Protein AF-A0A7C1ZHQ5-F1 (afdb_monomer)

Sequence (122 aa):
MKARLTKFVKQECANFINLECLGVSVFGKKFREQGTCSILEGKSCLYFKICVLPLVEEKGYGDVIDQYEEIDKDSKSSKLKVRKCECGQDIAKSKQMCEKCRKIRRREAKTLNRDKSLSYSP

Secondary structure (DSSP, 8-state):
--HHHHHHHHHH-TTEETTEE--B-TTS-BSS-SBS-TTTTT---HHIIIIIHHHHHHHT-HHHHHHHHHHHHHTT-----EEE-TTS-EEETT-SS-HHHHHHHHHHHHHHHHHHHHHT--

Foldseek 3Di:
DLVVLVVLCCPQPPQQDPNKGCQAAPVRDRPDHIGDDCVNVLAADPRCVPPVVVVCVVVVVVSSVVSRVVSVVVNDPPPQPWDAAPVRDTDRPPDNHDPVVVVVVVVVVVVVVVVVVVVPDD

Mean predicted aligned error: 13.62 Å

Solvent-accessible surface area (backbone atoms only — not comparable to full-atom values): 7222 Å² total; per-residue (Å²): 130,67,62,65,43,51,51,45,43,65,74,67,32,88,50,41,51,96,94,23,19,54,29,54,39,89,82,73,45,71,78,46,72,67,36,84,42,47,62,81,74,62,32,55,45,73,47,44,63,71,69,39,46,61,54,34,68,78,70,69,43,66,69,37,52,58,55,46,48,59,27,42,58,72,52,57,74,70,65,69,57,61,39,69,22,97,89,65,48,80,33,53,64,92,52,87,61,43,73,67,61,50,54,51,55,55,48,54,52,50,52,52,52,50,54,53,55,61,75,70,59,130

Radius of gyration: 23.1 Å; Cα contacts (8 Å, |Δi|>4): 113; chains: 1; bounding box: 58×30×58 Å

Structure (mmCIF, N/CA/C/O backbone):
data_AF-A0A7C1ZHQ5-F1
#
_entry.id   AF-A0A7C1ZHQ5-F1
#
loop_
_atom_site.group_PDB
_atom_site.id
_atom_site.type_symbol
_atom_site.label_atom_id
_atom_site.label_alt_id
_atom_site.label_comp_id
_atom_site.label_asym_id
_atom_site.label_entity_id
_atom_site.label_seq_id
_atom_site.pdbx_PDB_ins_code
_atom_site.Cartn_x
_atom_site.Cartn_y
_atom_site.Cartn_z
_atom_site.occupancy
_atom_site.B_iso_or_equiv
_atom_site.auth_seq_id
_atom_site.auth_comp_id
_atom_site.auth_asym_id
_atom_site.auth_atom_id
_atom_site.pdbx_PDB_model_num
ATOM 1 N N . MET A 1 1 ? -7.323 7.103 16.531 1.00 58.28 1 MET A N 1
ATOM 2 C CA . MET A 1 1 ? -7.470 5.976 15.577 1.00 58.28 1 MET A CA 1
ATOM 3 C C . MET A 1 1 ? -7.960 6.546 14.244 1.00 58.28 1 MET A C 1
ATOM 5 O O . MET A 1 1 ? -8.863 7.373 14.269 1.00 58.28 1 MET A O 1
ATOM 9 N N . LYS A 1 2 ? -7.355 6.185 13.103 1.00 76.44 2 LYS A N 1
ATOM 10 C CA . LYS A 1 2 ? -7.637 6.772 11.771 1.00 76.44 2 LYS A CA 1
ATOM 11 C C . LYS A 1 2 ? -8.911 6.183 11.159 1.00 76.44 2 LYS A C 1
ATOM 13 O O . LYS A 1 2 ? -8.872 5.261 10.342 1.00 76.44 2 LYS A O 1
ATOM 18 N N . ALA A 1 3 ? -10.055 6.650 11.659 1.00 81.06 3 ALA A N 1
ATOM 19 C CA . ALA A 1 3 ? -11.360 6.040 11.416 1.00 81.06 3 ALA A CA 1
ATOM 20 C C . ALA A 1 3 ? -11.764 6.043 9.931 1.00 81.06 3 ALA A C 1
ATOM 22 O O . ALA A 1 3 ? -12.307 5.048 9.449 1.00 81.06 3 ALA A O 1
ATOM 23 N N . ARG A 1 4 ? -11.459 7.118 9.190 1.00 88.62 4 ARG A N 1
ATOM 24 C CA . ARG A 1 4 ? -11.792 7.216 7.762 1.00 88.62 4 ARG A CA 1
ATOM 25 C C . ARG A 1 4 ? -10.891 6.338 6.896 1.00 88.62 4 ARG A C 1
ATOM 27 O O . ARG A 1 4 ? -11.426 5.586 6.089 1.00 88.62 4 ARG A O 1
ATOM 34 N N . LEU A 1 5 ? -9.579 6.306 7.139 1.00 90.31 5 LEU A N 1
ATOM 35 C CA . LEU A 1 5 ? -8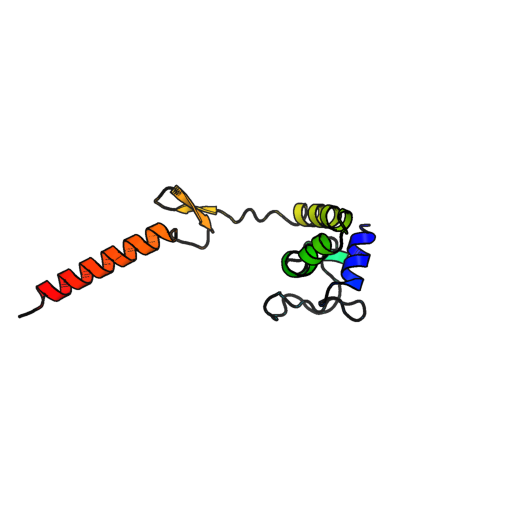.665 5.368 6.473 1.00 90.31 5 LEU A CA 1
ATOM 36 C C . LEU A 1 5 ? -9.077 3.908 6.703 1.00 90.31 5 LEU A C 1
ATOM 38 O O . LEU A 1 5 ? -9.132 3.114 5.768 1.00 90.31 5 LEU A O 1
ATOM 42 N N . THR A 1 6 ? -9.422 3.558 7.943 1.00 90.44 6 THR A N 1
ATOM 43 C CA . THR A 1 6 ? -9.872 2.199 8.276 1.00 90.44 6 THR A CA 1
ATOM 44 C C . THR A 1 6 ? -11.168 1.848 7.549 1.00 90.44 6 THR A C 1
ATOM 46 O O . THR A 1 6 ? -11.296 0.747 7.016 1.00 90.44 6 THR A O 1
ATOM 49 N N . LYS A 1 7 ? -12.129 2.777 7.503 1.00 91.38 7 LYS A N 1
ATOM 50 C CA . LYS A 1 7 ? -13.382 2.596 6.765 1.00 91.38 7 LYS A CA 1
ATOM 51 C C . LYS A 1 7 ? -13.125 2.423 5.267 1.00 91.38 7 LYS A C 1
ATOM 53 O O . LYS A 1 7 ? -13.674 1.498 4.681 1.00 91.38 7 LYS A O 1
ATOM 58 N N . PHE A 1 8 ? -12.249 3.241 4.687 1.00 91.88 8 PHE A N 1
ATOM 59 C CA . PHE A 1 8 ? -11.893 3.166 3.272 1.00 91.88 8 PHE A CA 1
ATOM 60 C C . PHE A 1 8 ? -11.262 1.816 2.918 1.00 91.88 8 PHE A C 1
ATOM 62 O O . PHE A 1 8 ? -11.707 1.153 1.988 1.00 91.88 8 PHE A O 1
ATOM 69 N N . VAL A 1 9 ? -10.298 1.342 3.717 1.00 92.06 9 VAL A N 1
ATOM 70 C CA . VAL A 1 9 ? -9.698 0.009 3.534 1.00 92.06 9 VAL A CA 1
ATOM 71 C C . VAL A 1 9 ? -10.765 -1.084 3.527 1.00 92.06 9 VAL A C 1
ATOM 73 O O . VAL A 1 9 ? -10.721 -1.960 2.673 1.00 92.06 9 VAL A O 1
ATOM 76 N N . LYS A 1 10 ? -11.733 -1.030 4.447 1.00 91.94 10 LYS A N 1
ATOM 77 C CA . LYS A 1 10 ? -12.802 -2.036 4.531 1.00 91.94 10 LYS A CA 1
A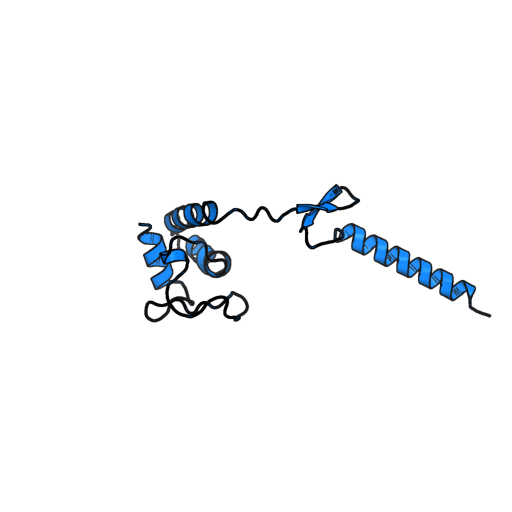TOM 78 C C . LYS A 1 10 ? -13.752 -2.027 3.331 1.00 91.94 10 LYS A C 1
ATOM 80 O O . LYS A 1 10 ? -14.385 -3.043 3.080 1.00 91.94 10 LYS A O 1
ATOM 85 N N . GLN A 1 11 ? -13.894 -0.891 2.654 1.00 90.88 11 GLN A N 1
ATOM 86 C CA . GLN A 1 11 ? -14.843 -0.711 1.554 1.00 90.88 11 GLN A CA 1
ATOM 87 C C . GLN A 1 11 ? -14.205 -0.938 0.180 1.00 90.88 11 GLN A C 1
ATOM 89 O O . GLN A 1 11 ? -14.853 -1.480 -0.706 1.00 90.88 11 GLN A O 1
ATOM 94 N N . GLU A 1 12 ? -12.947 -0.534 0.009 1.00 91.69 12 GLU A N 1
ATOM 95 C CA . GLU A 1 12 ? -12.334 -0.361 -1.315 1.00 91.69 12 GLU A CA 1
ATOM 96 C C . GLU A 1 12 ? -11.100 -1.250 -1.533 1.00 91.69 12 GLU A C 1
ATOM 98 O O . GLU A 1 12 ? -10.639 -1.434 -2.658 1.00 91.69 12 GLU A O 1
ATOM 103 N N . CYS A 1 13 ? -10.524 -1.827 -0.473 1.00 92.50 13 CYS A N 1
ATOM 104 C CA . CYS A 1 13 ? -9.347 -2.676 -0.617 1.00 92.50 13 CYS A CA 1
ATOM 105 C C . CYS A 1 13 ? -9.755 -4.094 -1.031 1.00 92.50 13 CYS A C 1
ATOM 107 O O . CYS A 1 13 ? -10.240 -4.860 -0.207 1.00 92.50 13 CYS A O 1
ATOM 109 N N . ALA A 1 14 ? -9.442 -4.497 -2.264 1.00 91.56 14 ALA A N 1
ATOM 110 C CA . ALA A 1 14 ? -9.702 -5.862 -2.747 1.00 91.56 14 ALA A CA 1
ATOM 111 C C . ALA A 1 14 ? -8.992 -6.968 -1.936 1.00 91.56 14 ALA A C 1
ATOM 113 O O . ALA A 1 14 ? -9.394 -8.126 -1.962 1.00 91.56 14 ALA A O 1
ATOM 114 N N . ASN A 1 15 ? -7.939 -6.613 -1.197 1.00 91.62 15 ASN A N 1
ATOM 115 C CA . ASN A 1 15 ? -7.263 -7.529 -0.284 1.00 91.62 15 ASN A CA 1
ATOM 116 C C . ASN A 1 15 ? -7.964 -7.676 1.066 1.00 91.62 15 ASN A C 1
ATOM 118 O O . ASN A 1 15 ? -7.517 -8.493 1.863 1.00 91.62 15 ASN A O 1
ATOM 122 N N . PHE A 1 16 ? -8.986 -6.874 1.358 1.00 93.06 16 PHE A N 1
ATOM 123 C CA . PHE A 1 16 ? -9.720 -6.917 2.612 1.00 93.06 16 PHE A CA 1
ATOM 124 C C . PHE A 1 16 ? -11.091 -7.564 2.385 1.00 93.06 16 PHE A C 1
ATOM 126 O O . PHE A 1 16 ? -12.007 -6.930 1.869 1.00 93.06 16 PHE A O 1
ATOM 133 N N . ILE A 1 17 ? -11.229 -8.835 2.759 1.00 90.81 17 ILE A N 1
ATOM 134 C CA . ILE A 1 17 ? -12.435 -9.646 2.551 1.00 90.81 17 ILE A CA 1
ATOM 135 C C . ILE A 1 17 ? -12.802 -10.326 3.870 1.00 90.81 17 ILE A C 1
ATOM 137 O O . ILE A 1 17 ? -11.926 -10.790 4.590 1.00 90.81 17 ILE A O 1
ATOM 141 N N . ASN A 1 18 ? -14.097 -10.389 4.198 1.00 89.38 18 ASN A N 1
ATOM 142 C CA . ASN A 1 18 ? -14.602 -11.047 5.413 1.00 89.38 18 ASN A CA 1
ATOM 143 C C . ASN A 1 18 ? -13.901 -10.587 6.704 1.00 89.38 18 ASN A C 1
ATOM 145 O O . ASN A 1 18 ? -13.613 -11.389 7.582 1.00 89.38 18 ASN A O 1
ATOM 149 N N . LEU A 1 19 ? -13.644 -9.278 6.819 1.00 87.88 19 LEU A N 1
ATOM 150 C CA . LEU A 1 19 ? -12.939 -8.649 7.947 1.00 87.88 19 LEU A CA 1
ATOM 151 C C . LEU A 1 19 ? -11.448 -9.008 8.074 1.00 87.88 19 LEU A C 1
ATOM 153 O O . LEU A 1 19 ? -10.809 -8.601 9.045 1.00 87.88 19 LEU A O 1
ATOM 157 N N . GLU A 1 20 ? -10.874 -9.670 7.072 1.00 92.19 20 GLU A N 1
ATOM 158 C CA . GLU A 1 20 ? -9.481 -10.099 7.055 1.00 92.19 20 GLU A CA 1
ATOM 159 C C . GLU A 1 20 ? -8.738 -9.592 5.817 1.00 92.19 20 GLU A C 1
ATOM 161 O O . GLU A 1 20 ? -9.289 -9.399 4.738 1.00 92.19 20 GLU A O 1
ATOM 166 N N . CYS A 1 21 ? -7.438 -9.381 5.974 1.00 93.88 21 CYS A N 1
ATOM 167 C CA . CYS A 1 21 ? -6.514 -9.121 4.889 1.00 93.88 21 CYS A CA 1
ATOM 168 C C . CYS A 1 21 ? -6.015 -10.447 4.314 1.00 93.88 21 CYS A C 1
ATOM 170 O O . CYS A 1 21 ? -5.423 -11.237 5.044 1.00 93.88 21 CYS A O 1
ATOM 172 N N . LEU A 1 22 ? -6.158 -10.652 3.006 1.00 92.75 22 LEU A N 1
ATOM 173 C CA . LEU A 1 22 ? -5.638 -11.822 2.290 1.00 92.75 22 LEU A CA 1
ATOM 174 C C . LEU A 1 22 ? -4.104 -11.865 2.229 1.00 92.75 22 LEU A C 1
ATOM 176 O O . LEU A 1 22 ? -3.520 -12.912 1.956 1.00 92.75 22 LEU A O 1
ATOM 180 N N . GLY A 1 23 ? -3.441 -10.722 2.430 1.00 88.69 23 GLY A N 1
ATOM 181 C CA . GLY A 1 23 ? -1.983 -10.646 2.425 1.00 88.69 23 GLY A CA 1
ATOM 182 C C . GLY A 1 23 ? -1.340 -10.842 1.050 1.00 88.69 23 GLY A C 1
ATOM 183 O O . GLY A 1 23 ? -0.201 -11.302 0.977 1.00 88.69 23 GLY A O 1
ATOM 184 N N . VAL A 1 24 ? -2.039 -10.507 -0.041 1.00 88.94 24 VAL A N 1
ATOM 185 C CA . VAL A 1 24 ? -1.560 -10.706 -1.419 1.00 88.94 24 VAL A CA 1
ATOM 186 C C . VAL A 1 24 ? -0.928 -9.429 -1.983 1.00 88.94 24 VAL A C 1
ATOM 188 O O . VAL A 1 24 ? -1.437 -8.325 -1.834 1.00 88.94 24 VAL A O 1
ATOM 191 N N . SER A 1 25 ? 0.235 -9.547 -2.614 1.00 84.88 25 SER A N 1
ATOM 192 C CA . SER A 1 25 ? 0.956 -8.415 -3.207 1.00 84.88 25 SER A CA 1
ATOM 193 C C . SER A 1 25 ? 0.365 -8.014 -4.558 1.00 84.88 25 SER A C 1
ATOM 195 O O . SER A 1 25 ? -0.425 -8.744 -5.149 1.00 84.88 25 SER A O 1
ATOM 197 N N . VAL A 1 26 ? 0.827 -6.885 -5.103 1.00 79.62 26 VAL A N 1
ATOM 198 C CA . VAL A 1 26 ? 0.434 -6.399 -6.441 1.00 79.62 26 VAL A CA 1
ATOM 199 C C . VAL A 1 26 ? 0.744 -7.391 -7.574 1.00 79.62 26 VAL A C 1
ATOM 201 O O . VAL A 1 26 ? 0.188 -7.281 -8.657 1.00 79.62 26 VAL A O 1
ATOM 204 N N . PHE A 1 27 ? 1.613 -8.377 -7.324 1.00 82.19 27 PHE A N 1
ATOM 205 C CA . PHE A 1 27 ? 1.980 -9.433 -8.274 1.00 82.19 27 PHE A CA 1
ATOM 206 C C . PHE A 1 27 ? 1.286 -10.775 -7.987 1.00 82.19 27 PHE A C 1
ATOM 208 O O . PHE A 1 27 ? 1.748 -11.812 -8.455 1.00 82.19 27 PHE A O 1
ATOM 215 N N . GLY A 1 28 ? 0.250 -10.799 -7.142 1.00 79.06 28 GLY A N 1
ATOM 216 C CA . GLY A 1 28 ? -0.482 -12.024 -6.800 1.00 79.06 28 GLY A CA 1
ATOM 217 C C . GLY A 1 28 ? 0.248 -12.972 -5.837 1.00 79.06 28 GLY A C 1
ATOM 218 O O . GLY A 1 28 ? -0.282 -14.018 -5.480 1.00 79.06 28 GLY A O 1
ATOM 219 N N . LYS A 1 29 ? 1.456 -12.627 -5.372 1.00 84.19 29 LYS A N 1
ATOM 220 C CA . LYS A 1 29 ? 2.195 -13.425 -4.376 1.00 84.19 29 LYS A CA 1
ATOM 221 C C . LYS A 1 29 ? 1.774 -13.058 -2.960 1.00 84.19 29 LYS A C 1
ATOM 223 O O . LYS A 1 29 ? 1.736 -11.865 -2.655 1.00 84.19 29 LYS A O 1
ATOM 228 N N . LYS A 1 30 ? 1.554 -14.043 -2.084 1.00 85.69 30 LYS A N 1
ATOM 229 C CA . LYS A 1 30 ? 1.392 -13.799 -0.642 1.00 85.69 30 LYS A CA 1
ATOM 230 C C . LYS A 1 30 ? 2.652 -13.135 -0.076 1.00 85.69 30 LYS A C 1
ATOM 232 O O . LYS A 1 30 ? 3.759 -13.618 -0.300 1.00 85.69 30 LYS A O 1
ATOM 237 N N . PHE A 1 31 ? 2.484 -12.023 0.632 1.00 82.06 31 PHE A N 1
ATOM 238 C CA . PHE A 1 31 ? 3.549 -11.346 1.383 1.00 82.06 31 PHE A CA 1
ATOM 239 C C . PHE A 1 31 ? 3.370 -11.475 2.901 1.00 82.06 31 PHE A C 1
ATOM 241 O O . PHE A 1 31 ? 4.287 -11.151 3.652 1.00 82.06 31 PHE A O 1
ATOM 248 N N . ARG A 1 32 ? 2.191 -11.921 3.349 1.00 80.94 32 ARG A N 1
ATOM 249 C CA . ARG A 1 32 ? 1.875 -12.281 4.733 1.00 80.94 32 ARG A CA 1
ATOM 250 C C . ARG A 1 32 ? 0.786 -13.350 4.747 1.00 80.94 32 ARG A C 1
ATOM 252 O O . ARG A 1 32 ? 0.094 -13.530 3.745 1.00 80.94 32 ARG A O 1
ATOM 259 N N . GLU A 1 33 ? 0.626 -14.006 5.889 1.00 85.44 33 GLU A N 1
ATOM 260 C CA . GLU A 1 33 ? -0.544 -14.846 6.136 1.00 85.44 33 GLU A CA 1
ATOM 261 C C . GLU A 1 33 ? -1.822 -14.011 6.232 1.00 85.44 33 GLU A C 1
ATOM 263 O O . GLU A 1 33 ? -1.787 -12.816 6.565 1.00 85.44 33 GLU A O 1
ATOM 268 N N . GLN A 1 34 ? -2.941 -14.670 5.928 1.00 88.75 34 GLN A N 1
ATOM 269 C CA . GLN A 1 34 ? -4.268 -14.090 6.062 1.00 88.75 34 GLN A CA 1
ATOM 270 C C . GLN A 1 34 ? -4.535 -13.709 7.524 1.00 88.75 34 GLN A C 1
ATOM 272 O O . GLN A 1 34 ? -4.099 -14.399 8.445 1.00 88.75 34 GLN A O 1
ATOM 277 N N . GLY A 1 35 ? -5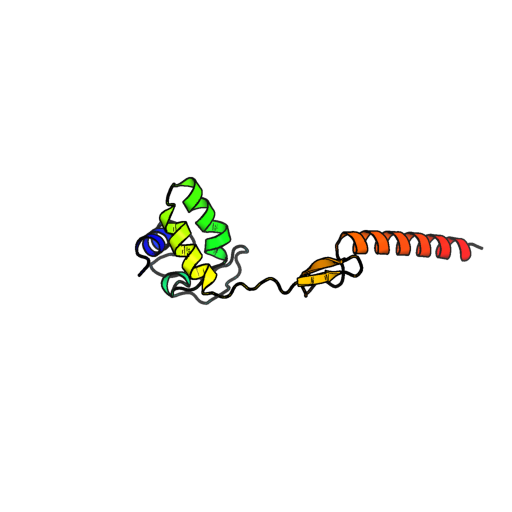.222 -12.589 7.739 1.00 89.94 35 GLY A N 1
ATOM 278 C CA . GLY A 1 35 ? -5.600 -12.134 9.076 1.00 89.94 35 GLY A CA 1
ATOM 279 C C . GLY A 1 35 ? -5.613 -10.617 9.176 1.00 89.94 35 GLY A C 1
ATOM 280 O O . GLY A 1 35 ? -6.213 -9.935 8.352 1.00 89.94 35 GLY A O 1
ATOM 281 N N . THR A 1 36 ? -4.957 -10.049 10.184 1.00 90.06 36 THR A N 1
ATOM 282 C CA . THR A 1 36 ? -5.028 -8.602 10.438 1.00 90.06 36 THR A CA 1
ATOM 283 C C . THR A 1 36 ? -4.464 -7.779 9.268 1.00 90.06 36 THR A C 1
ATOM 285 O O . THR A 1 36 ? -3.523 -8.175 8.593 1.00 90.06 36 THR A O 1
ATOM 288 N N . CYS A 1 37 ? -5.026 -6.609 8.970 1.00 91.00 37 CYS A N 1
ATOM 289 C CA . CYS A 1 37 ? -4.486 -5.733 7.926 1.00 91.00 37 CYS A CA 1
ATOM 290 C C . CYS A 1 37 ? -3.374 -4.837 8.482 1.00 91.00 37 CYS A C 1
ATOM 292 O O . CYS A 1 37 ? -3.552 -4.216 9.527 1.00 91.00 37 CYS A O 1
ATOM 294 N N . SER A 1 38 ? -2.274 -4.674 7.739 1.00 89.75 38 SER A N 1
ATOM 295 C CA . SER A 1 38 ? -1.161 -3.799 8.139 1.00 89.75 38 SER A CA 1
ATOM 296 C C . SER A 1 38 ? -1.613 -2.363 8.426 1.00 89.75 38 SER A C 1
ATOM 298 O O . SER A 1 38 ? -1.149 -1.771 9.391 1.00 89.75 38 SER A O 1
ATOM 300 N N . ILE A 1 39 ? -2.569 -1.827 7.658 1.00 90.31 39 ILE A N 1
ATOM 301 C CA . ILE A 1 39 ? -3.089 -0.469 7.889 1.00 90.31 39 ILE A CA 1
ATOM 302 C C . ILE A 1 39 ? -3.898 -0.383 9.182 1.00 90.31 39 ILE A C 1
ATOM 304 O O . ILE A 1 39 ? -3.788 0.604 9.904 1.00 90.31 39 ILE A O 1
ATOM 308 N N . LEU A 1 40 ? -4.672 -1.424 9.506 1.00 89.88 40 LEU A N 1
ATOM 309 C CA . LEU A 1 40 ? -5.398 -1.487 10.777 1.00 89.88 40 LEU A CA 1
ATOM 310 C C . LEU A 1 40 ? -4.436 -1.602 11.972 1.00 89.88 40 LEU A C 1
ATOM 312 O O . LEU A 1 40 ? -4.745 -1.107 13.049 1.00 89.88 40 LEU A O 1
ATOM 316 N N . GLU A 1 41 ? -3.253 -2.186 11.766 1.00 88.62 41 GLU A N 1
ATOM 317 C CA . GLU A 1 41 ? -2.151 -2.211 12.739 1.00 88.62 41 GLU A CA 1
ATOM 318 C C . GLU A 1 41 ? -1.326 -0.907 12.771 1.00 88.62 41 GLU A C 1
ATOM 320 O O . GLU A 1 41 ? -0.340 -0.832 13.502 1.00 88.62 41 GLU A O 1
ATOM 325 N N . GLY A 1 42 ? -1.671 0.109 11.970 1.00 87.12 42 GLY A N 1
ATOM 326 C CA . GLY A 1 42 ? -0.917 1.364 11.899 1.00 87.12 42 GLY A CA 1
ATOM 327 C C . GLY A 1 42 ? 0.424 1.257 11.164 1.00 87.12 42 GLY A C 1
ATOM 328 O O . GLY A 1 42 ? 1.323 2.054 11.411 1.00 87.12 42 GLY A O 1
ATOM 329 N N . LYS A 1 43 ? 0.581 0.278 10.266 1.00 87.06 43 LYS A N 1
ATOM 330 C CA . LYS A 1 43 ? 1.774 0.066 9.429 1.00 87.06 43 LYS A CA 1
ATOM 331 C C . LYS A 1 43 ? 1.462 0.342 7.958 1.00 87.06 43 LYS A C 1
ATOM 333 O O . LYS A 1 43 ? 0.340 0.109 7.501 1.00 87.06 43 LYS A O 1
ATOM 338 N N . SER A 1 44 ? 2.464 0.775 7.189 1.00 89.12 44 SER A N 1
ATOM 339 C CA . SER A 1 44 ? 2.296 0.936 5.741 1.00 89.12 44 SER A CA 1
ATOM 340 C C . SER A 1 44 ? 2.006 -0.388 5.049 1.00 89.12 44 SER A C 1
ATOM 342 O O . SER A 1 44 ? 2.351 -1.483 5.509 1.00 89.12 44 SER A O 1
ATOM 344 N N . CYS A 1 45 ? 1.346 -0.276 3.902 1.00 88.88 45 CYS A N 1
ATOM 345 C CA . CYS A 1 45 ? 1.008 -1.401 3.056 1.00 88.88 45 CYS A CA 1
ATOM 346 C C . CYS A 1 45 ? 1.305 -1.024 1.608 1.00 88.88 45 CYS A C 1
ATOM 348 O O . CYS A 1 45 ? 0.616 -0.195 1.019 1.00 88.88 45 CYS A O 1
ATOM 350 N N . LEU A 1 46 ? 2.317 -1.665 1.017 1.00 86.69 46 LEU A N 1
ATOM 351 C CA . LEU A 1 46 ? 2.729 -1.377 -0.357 1.00 86.69 46 LEU A CA 1
ATOM 352 C C . LEU A 1 46 ? 1.597 -1.629 -1.365 1.00 86.69 46 LEU A C 1
ATOM 354 O O . LEU A 1 46 ? 1.439 -0.860 -2.306 1.00 86.69 46 LEU A O 1
ATOM 358 N N . TYR A 1 47 ? 0.787 -2.670 -1.141 1.00 90.31 47 TYR A N 1
ATOM 359 C CA . TYR A 1 47 ? -0.394 -2.935 -1.964 1.00 90.31 47 TYR A CA 1
ATOM 3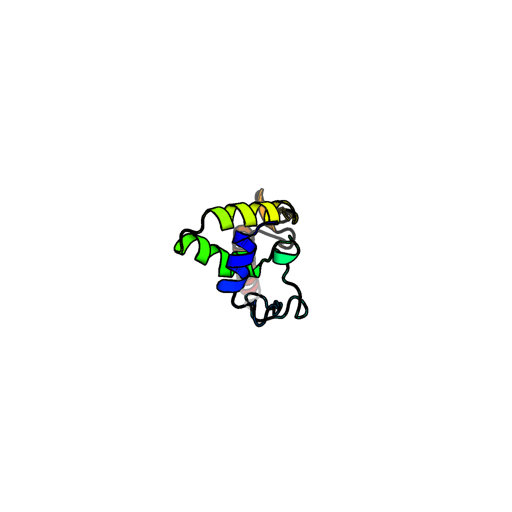60 C C . TYR A 1 47 ? -1.378 -1.766 -1.918 1.00 90.31 47 TYR A C 1
ATOM 362 O O . TYR A 1 47 ? -1.830 -1.303 -2.958 1.00 90.31 47 TYR A O 1
ATOM 370 N N . PHE A 1 48 ? -1.677 -1.257 -0.720 1.00 90.62 48 PHE A N 1
ATOM 371 C CA . PHE A 1 48 ? -2.580 -0.122 -0.575 1.00 90.62 48 PHE A CA 1
ATOM 372 C C . PHE A 1 48 ? -2.022 1.113 -1.282 1.00 90.62 48 PHE A C 1
ATOM 374 O O . PHE A 1 48 ? -2.726 1.718 -2.078 1.00 90.62 48 PHE A O 1
ATOM 381 N N . LYS A 1 49 ? -0.740 1.430 -1.074 1.00 89.12 49 LYS A N 1
ATOM 382 C CA . LYS A 1 49 ? -0.076 2.577 -1.705 1.00 89.12 49 LYS A CA 1
ATOM 383 C C . LYS A 1 49 ? -0.131 2.551 -3.235 1.00 89.12 49 LYS A C 1
ATOM 385 O O . LYS A 1 49 ? -0.289 3.597 -3.845 1.00 89.12 49 LYS A O 1
ATOM 390 N N . ILE A 1 50 ? 0.034 1.378 -3.848 1.00 86.00 50 ILE A N 1
ATOM 391 C CA . ILE A 1 50 ? 0.090 1.247 -5.311 1.00 86.00 50 ILE A CA 1
ATOM 392 C C . ILE A 1 50 ? -1.307 1.098 -5.922 1.00 86.00 50 ILE A C 1
ATOM 394 O O . ILE A 1 50 ? -1.568 1.678 -6.967 1.00 86.00 50 ILE A O 1
ATOM 398 N N . CYS A 1 51 ? -2.186 0.303 -5.309 1.00 87.12 51 CYS A N 1
ATOM 399 C CA . CYS A 1 51 ? -3.440 -0.123 -5.940 1.00 87.12 51 CYS A CA 1
ATOM 400 C C . CYS A 1 51 ? -4.687 0.563 -5.383 1.00 87.12 51 CYS A C 1
ATOM 402 O O . CYS A 1 51 ? -5.691 0.628 -6.078 1.00 87.12 51 CYS A O 1
ATOM 404 N N . VAL A 1 52 ? -4.658 1.016 -4.129 1.00 89.88 52 VAL A N 1
ATOM 405 C CA . VAL A 1 52 ? -5.859 1.496 -3.427 1.00 89.88 52 VAL A CA 1
ATOM 406 C C . VAL A 1 52 ? -5.809 3.004 -3.203 1.00 89.88 52 VAL A C 1
ATOM 408 O O . VAL A 1 52 ? -6.829 3.668 -3.326 1.00 89.88 52 VAL A O 1
ATOM 411 N N . LEU A 1 53 ? -4.628 3.563 -2.933 1.00 89.19 53 LEU A N 1
ATOM 412 C CA . LEU A 1 53 ? -4.427 4.997 -2.745 1.00 89.19 53 LEU A CA 1
ATOM 413 C C . LEU A 1 53 ? -4.786 5.822 -3.998 1.00 89.19 53 LEU A C 1
ATOM 415 O O . LEU A 1 53 ? -5.457 6.830 -3.823 1.00 89.19 53 LEU A O 1
ATOM 419 N N . PRO A 1 54 ? -4.483 5.403 -5.246 1.00 87.94 54 PRO A N 1
ATOM 420 C CA . PRO A 1 54 ? -4.948 6.142 -6.428 1.00 87.94 54 PRO A CA 1
ATOM 421 C C . PRO A 1 54 ? -6.480 6.255 -6.522 1.00 87.94 54 PRO A C 1
ATOM 423 O O . PRO A 1 54 ? -7.005 7.272 -6.960 1.00 87.94 54 PRO A O 1
ATOM 426 N N . LEU A 1 55 ? -7.222 5.256 -6.022 1.00 86.00 55 LEU A N 1
ATOM 427 C CA . LEU A 1 55 ? -8.692 5.298 -5.990 1.00 86.00 55 LEU A CA 1
ATOM 428 C C . LEU A 1 55 ? -9.221 6.374 -5.029 1.00 86.00 55 LEU A C 1
ATOM 430 O O . LEU A 1 55 ? -10.334 6.868 -5.196 1.00 86.00 55 LEU A O 1
ATOM 434 N N . VAL A 1 56 ? -8.441 6.723 -4.002 1.00 84.75 56 VAL A N 1
ATOM 435 C CA . VAL A 1 56 ? -8.759 7.789 -3.040 1.00 84.75 56 VAL A CA 1
ATOM 436 C C . VAL A 1 56 ? -8.748 9.149 -3.739 1.00 84.75 56 VAL A C 1
ATOM 438 O O . VAL A 1 56 ? -9.655 9.954 -3.515 1.00 84.75 56 VAL A O 1
ATOM 441 N N . GLU A 1 57 ? -7.742 9.379 -4.588 1.00 73.38 57 GLU A N 1
ATOM 442 C CA . GLU A 1 57 ? -7.577 10.604 -5.378 1.00 73.38 57 GLU A CA 1
ATOM 443 C C . GLU A 1 57 ? -8.732 10.770 -6.372 1.00 73.38 57 GLU A C 1
ATOM 445 O O . GLU A 1 57 ? -9.324 11.844 -6.452 1.00 73.38 57 GLU A O 1
ATOM 450 N N . GLU A 1 58 ? -9.123 9.687 -7.049 1.00 75.88 58 GLU A N 1
ATOM 451 C CA . GLU A 1 58 ? -10.243 9.688 -7.999 1.00 75.88 58 GLU A CA 1
ATOM 452 C C . GLU A 1 58 ? -11.608 9.912 -7.326 1.00 75.88 58 GLU A C 1
ATOM 454 O O . GLU A 1 58 ? -12.492 10.544 -7.904 1.00 75.88 58 GLU A O 1
ATOM 459 N N . LYS A 1 59 ? -11.795 9.414 -6.095 1.00 77.75 59 LYS A N 1
ATOM 460 C CA . LYS A 1 59 ? -13.074 9.483 -5.362 1.00 77.75 59 LYS A CA 1
ATOM 461 C C . LYS A 1 59 ? -13.205 10.685 -4.412 1.00 77.75 59 LYS A C 1
ATOM 463 O O . LYS A 1 59 ? -14.244 10.833 -3.773 1.00 77.75 59 LYS A O 1
ATOM 468 N N . GLY A 1 60 ? -12.188 11.543 -4.303 1.00 70.44 60 GLY A N 1
ATOM 469 C CA . GLY A 1 60 ? -12.250 12.777 -3.506 1.00 70.44 60 GLY A CA 1
ATOM 470 C C . GLY A 1 60 ? -12.120 12.589 -1.987 1.00 70.44 60 GLY A C 1
ATOM 471 O O . GLY A 1 60 ? -12.609 13.415 -1.217 1.00 70.44 60 GLY A O 1
ATOM 472 N N . TYR A 1 61 ? -11.448 11.530 -1.528 1.00 76.06 61 TYR A N 1
ATOM 473 C CA . TYR A 1 61 ? -11.229 11.244 -0.101 1.00 76.06 61 TYR A CA 1
ATOM 474 C C . TYR A 1 61 ? -9.890 11.814 0.410 1.00 76.06 61 TYR A C 1
ATOM 476 O O . TYR A 1 61 ? -9.060 11.082 0.946 1.00 76.06 61 TYR A O 1
ATOM 484 N N . GLY A 1 62 ? -9.658 13.123 0.254 1.00 74.06 62 GLY A N 1
ATOM 485 C CA . GLY A 1 62 ? -8.363 13.757 0.569 1.00 74.06 62 GLY A CA 1
ATOM 486 C C . GLY A 1 62 ? -7.821 13.459 1.977 1.00 74.06 62 GLY A C 1
ATOM 487 O O . GLY A 1 62 ? -6.638 13.189 2.144 1.00 74.06 62 GLY A O 1
ATOM 488 N N . ASP A 1 63 ? -8.694 13.360 2.982 1.00 84.50 63 ASP A N 1
ATOM 489 C CA . ASP A 1 63 ? -8.295 13.083 4.367 1.00 84.50 63 ASP A CA 1
ATOM 490 C C . ASP A 1 63 ? -7.741 11.660 4.597 1.00 84.50 63 ASP A C 1
ATOM 492 O O . ASP A 1 63 ? -7.039 11.405 5.580 1.00 84.50 63 ASP A O 1
ATOM 496 N N . VAL A 1 64 ? -8.058 10.713 3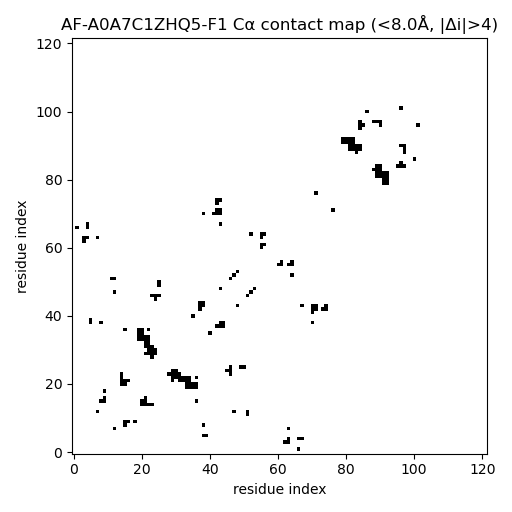.705 1.00 88.12 64 VAL A N 1
ATOM 497 C CA . VAL A 1 64 ? -7.521 9.346 3.745 1.00 88.12 64 VAL A CA 1
ATOM 498 C C . VAL A 1 64 ? -6.058 9.343 3.309 1.00 88.12 64 VAL A C 1
ATOM 500 O O . VAL A 1 64 ? -5.273 8.567 3.859 1.00 88.12 64 VAL A O 1
ATOM 503 N N . ILE A 1 65 ? -5.688 10.221 2.370 1.00 87.38 65 ILE A N 1
ATOM 504 C CA . ILE A 1 65 ? -4.306 10.397 1.914 1.00 87.38 65 ILE A CA 1
ATOM 505 C C . ILE A 1 65 ? -3.459 10.891 3.082 1.00 87.38 65 ILE A C 1
ATOM 507 O O . ILE A 1 65 ? -2.494 10.221 3.445 1.00 87.38 65 ILE A O 1
ATOM 511 N N . ASP A 1 66 ? -3.885 11.965 3.750 1.00 87.94 66 ASP A N 1
ATOM 512 C CA . ASP A 1 66 ? -3.177 12.531 4.906 1.00 87.94 66 ASP A CA 1
ATOM 513 C C . ASP A 1 66 ? -2.997 11.495 6.030 1.00 87.94 66 ASP A C 1
ATOM 515 O O . ASP A 1 66 ? -1.900 11.286 6.559 1.00 87.94 66 ASP A O 1
ATOM 519 N N . GLN A 1 67 ? -4.069 10.759 6.350 1.00 90.06 67 GLN A N 1
ATOM 520 C CA . GLN A 1 67 ? -4.034 9.689 7.350 1.00 90.06 67 GLN A CA 1
ATOM 521 C C . GLN A 1 67 ? -3.071 8.563 6.959 1.00 90.06 67 GLN A C 1
ATOM 523 O O . GLN A 1 67 ? -2.380 8.014 7.827 1.00 90.06 67 GLN A O 1
ATOM 528 N N . TYR A 1 68 ? -3.030 8.192 5.679 1.00 89.38 68 TYR A N 1
ATOM 529 C CA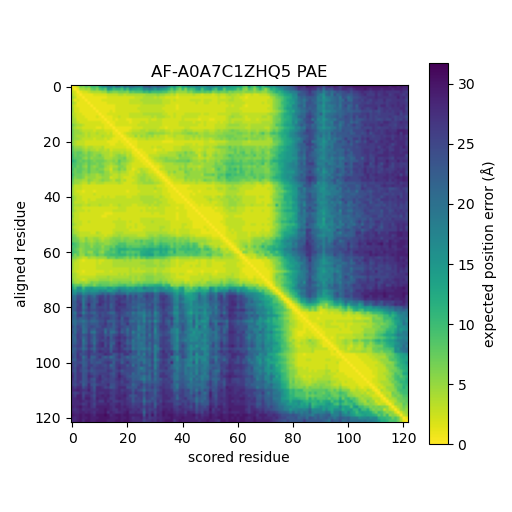 . TYR A 1 68 ? -2.109 7.174 5.189 1.00 89.38 68 TYR A CA 1
ATOM 530 C C . TYR A 1 68 ? -0.661 7.673 5.209 1.00 89.38 68 TYR A C 1
ATOM 532 O O . TYR A 1 68 ? 0.217 6.943 5.667 1.00 89.38 68 TYR A O 1
ATOM 540 N N . GLU A 1 69 ? -0.397 8.909 4.787 1.00 87.81 69 GLU A N 1
ATOM 541 C CA . GLU A 1 69 ? 0.950 9.483 4.760 1.00 87.81 69 GLU A CA 1
ATOM 542 C C . GLU A 1 69 ? 1.616 9.499 6.130 1.00 87.81 69 GLU A C 1
ATOM 544 O O . GLU A 1 69 ? 2.799 9.197 6.246 1.00 87.81 69 GLU A O 1
ATOM 549 N N . GLU A 1 70 ? 0.878 9.840 7.180 1.00 86.38 70 GLU A N 1
ATOM 550 C CA . GLU A 1 70 ? 1.384 9.773 8.550 1.00 86.38 70 GLU A CA 1
ATOM 551 C C . GLU A 1 70 ? 1.817 8.342 8.937 1.00 86.38 70 GLU A C 1
ATOM 553 O O . GLU A 1 70 ? 2.861 8.164 9.556 1.00 86.38 70 GLU A O 1
ATOM 558 N N . ILE A 1 71 ? 1.070 7.306 8.521 1.00 87.50 71 ILE A N 1
ATOM 559 C CA . ILE A 1 71 ? 1.479 5.902 8.730 1.00 87.50 71 ILE A CA 1
ATOM 560 C C . ILE A 1 71 ? 2.709 5.559 7.875 1.00 87.50 71 ILE A C 1
ATOM 562 O O . ILE A 1 71 ? 3.611 4.853 8.332 1.00 87.50 71 ILE A O 1
ATOM 566 N N . ASP A 1 72 ? 2.761 6.031 6.627 1.00 82.69 72 ASP A N 1
ATOM 567 C CA . ASP A 1 72 ? 3.861 5.778 5.683 1.00 82.69 72 ASP A CA 1
ATOM 568 C C . ASP A 1 72 ? 5.170 6.458 6.136 1.00 82.69 72 ASP A C 1
ATOM 570 O O . ASP A 1 72 ? 6.256 5.907 5.956 1.00 82.69 72 ASP A O 1
ATOM 574 N N . LYS A 1 73 ? 5.070 7.622 6.795 1.00 72.06 73 LYS A N 1
ATOM 575 C CA . LYS A 1 73 ? 6.195 8.352 7.405 1.00 72.06 73 LYS A CA 1
ATOM 576 C C . LYS A 1 73 ? 6.797 7.575 8.583 1.00 72.06 73 LYS A C 1
ATOM 578 O O . LYS A 1 73 ? 8.020 7.422 8.639 1.00 72.06 73 LYS A O 1
ATOM 583 N N . ASP A 1 74 ? 5.955 7.025 9.461 1.00 58.97 74 ASP A N 1
ATOM 584 C CA . ASP A 1 74 ? 6.380 6.242 10.634 1.00 58.97 74 ASP A CA 1
ATOM 585 C C . ASP A 1 74 ? 6.972 4.882 10.262 1.00 58.97 74 ASP A C 1
ATOM 587 O O . ASP A 1 74 ? 7.906 4.370 10.889 1.00 58.97 74 ASP A O 1
ATOM 591 N N . SER A 1 75 ? 6.471 4.290 9.184 1.00 56.91 75 SER A N 1
ATOM 592 C CA . SER A 1 75 ? 6.927 3.000 8.684 1.00 56.91 75 SER A CA 1
ATOM 593 C C . SER A 1 75 ? 8.174 3.150 7.824 1.00 56.91 75 SER A C 1
ATOM 595 O O . SER A 1 75 ? 8.203 2.700 6.690 1.00 56.91 75 SER A O 1
ATOM 597 N N . LYS A 1 76 ? 9.216 3.771 8.400 1.00 46.53 76 LYS A N 1
ATOM 598 C CA . LYS A 1 76 ? 10.548 3.996 7.828 1.00 46.53 76 LYS A CA 1
ATOM 599 C C . LYS A 1 76 ? 10.472 4.258 6.331 1.00 46.53 76 LYS A C 1
ATOM 601 O O . LYS A 1 76 ? 10.503 3.325 5.529 1.00 46.53 76 LYS A O 1
ATOM 606 N N . SER A 1 77 ? 10.595 5.533 5.972 1.00 43.75 77 SER A N 1
ATOM 607 C CA . SER A 1 77 ? 11.369 5.937 4.803 1.00 43.75 77 SER A CA 1
ATOM 608 C C . SER A 1 77 ? 12.590 5.017 4.668 1.00 43.75 77 SER A C 1
ATOM 610 O O . SER A 1 77 ? 13.674 5.249 5.208 1.00 43.75 77 SER A O 1
ATOM 612 N N . SER A 1 78 ? 12.424 3.934 3.918 1.00 46.38 78 SER A N 1
ATOM 613 C CA . SER A 1 78 ? 13.503 3.308 3.210 1.00 46.38 78 SER A CA 1
ATOM 614 C C . SER A 1 78 ? 13.781 4.333 2.134 1.00 46.38 78 SER A C 1
ATOM 616 O O . SER A 1 78 ? 13.343 4.198 0.997 1.00 46.38 78 SER A O 1
ATOM 618 N N . LYS A 1 79 ? 14.491 5.413 2.514 1.00 51.16 79 LYS A N 1
ATOM 619 C CA . LYS A 1 79 ? 15.399 6.096 1.605 1.00 51.16 79 LYS A CA 1
ATOM 620 C C . LYS A 1 79 ? 16.065 4.939 0.894 1.00 51.16 79 LYS A C 1
ATOM 622 O O . LYS A 1 79 ? 16.831 4.207 1.532 1.00 51.16 79 LYS A O 1
ATOM 627 N N . LEU A 1 80 ? 15.631 4.666 -0.341 1.00 54.41 80 LEU A N 1
ATOM 628 C CA . LEU A 1 80 ? 16.232 3.660 -1.196 1.00 54.41 80 LEU A CA 1
ATOM 629 C C . LEU A 1 80 ? 17.708 3.934 -1.024 1.00 54.41 80 LEU A C 1
ATOM 631 O O . LEU A 1 80 ? 18.128 5.056 -1.294 1.00 54.41 80 LEU A O 1
ATOM 635 N N . LYS A 1 81 ? 18.444 3.011 -0.392 1.00 55.66 81 LYS A N 1
ATOM 636 C CA . LYS A 1 81 ? 19.851 3.263 -0.094 1.00 55.66 81 LYS A CA 1
ATOM 637 C C . LYS A 1 81 ? 20.462 3.506 -1.466 1.00 55.66 81 LYS A C 1
ATOM 639 O O . LYS A 1 81 ? 20.527 2.580 -2.271 1.00 55.66 81 LYS A O 1
ATOM 644 N N . VAL A 1 82 ? 20.748 4.760 -1.779 1.00 78.25 82 VAL A N 1
ATOM 645 C CA . VAL A 1 82 ? 21.281 5.167 -3.067 1.00 78.25 82 VAL A CA 1
ATOM 646 C C . VAL A 1 82 ? 22.781 5.257 -2.903 1.00 78.25 82 VAL A C 1
ATOM 648 O O . VAL A 1 82 ? 23.292 5.655 -1.856 1.00 78.25 82 VAL A O 1
ATOM 651 N N . ARG A 1 83 ? 23.492 4.816 -3.928 1.00 86.00 83 ARG A N 1
ATOM 652 C CA . ARG A 1 83 ? 24.925 5.040 -4.075 1.00 86.00 83 ARG A CA 1
ATOM 653 C C . ARG A 1 83 ? 25.143 5.789 -5.381 1.00 86.00 83 ARG A C 1
ATOM 655 O O . ARG A 1 83 ? 24.321 5.685 -6.288 1.00 86.00 83 ARG A O 1
ATOM 662 N N . LYS A 1 84 ? 26.259 6.498 -5.499 1.00 90.56 84 LYS A N 1
ATOM 663 C CA . LYS A 1 84 ? 26.646 7.128 -6.762 1.00 90.56 84 LYS A CA 1
ATOM 664 C C . LYS A 1 84 ? 27.224 6.081 -7.715 1.00 90.56 84 LYS A C 1
ATOM 666 O O . LYS A 1 84 ? 28.015 5.225 -7.317 1.00 90.56 84 LYS A O 1
ATOM 671 N N . CYS A 1 85 ? 26.797 6.132 -8.969 1.00 88.81 85 CYS A N 1
ATOM 672 C CA . CYS A 1 85 ? 27.467 5.474 -10.084 1.00 88.81 85 CYS A CA 1
ATOM 673 C C . CYS A 1 85 ? 28.829 6.143 -10.337 1.00 88.81 85 CYS A C 1
ATOM 675 O O . CYS A 1 85 ? 29.034 7.284 -9.933 1.00 88.81 85 CYS A O 1
ATOM 677 N N . GLU A 1 86 ? 29.727 5.482 -11.070 1.00 86.69 86 GLU A N 1
ATOM 678 C CA . GLU A 1 86 ? 31.019 6.057 -11.493 1.00 86.69 86 GLU A CA 1
ATOM 679 C C . GLU A 1 86 ? 30.856 7.406 -12.218 1.00 86.69 86 GLU A C 1
ATOM 681 O O . GLU A 1 86 ? 31.670 8.303 -12.055 1.00 86.69 86 GLU A O 1
ATOM 686 N N . CYS A 1 87 ? 29.759 7.594 -12.959 1.00 88.88 87 CYS A N 1
ATOM 687 C CA . CYS A 1 87 ? 29.439 8.853 -13.637 1.00 88.88 87 CYS A CA 1
ATOM 688 C C . CYS A 1 87 ? 28.734 9.898 -12.747 1.00 88.88 87 CYS A C 1
ATOM 690 O O . CYS A 1 87 ? 28.190 10.866 -13.270 1.00 88.88 87 CYS A O 1
ATOM 692 N N . GLY A 1 88 ? 28.623 9.664 -11.436 1.00 88.06 88 GLY A N 1
ATOM 693 C CA . GLY A 1 88 ? 27.999 10.576 -10.471 1.00 88.06 88 GLY A CA 1
ATOM 694 C C . GLY A 1 88 ? 26.474 10.473 -10.317 1.00 88.06 88 GLY A C 1
ATOM 695 O O . GLY A 1 88 ? 25.930 11.081 -9.397 1.00 88.06 88 GLY A O 1
ATOM 696 N N . GLN A 1 89 ? 25.783 9.690 -11.157 1.00 88.50 89 GLN A N 1
ATOM 697 C CA . GLN A 1 89 ? 24.324 9.509 -11.088 1.00 88.50 89 GLN A CA 1
ATOM 698 C C . GLN A 1 89 ? 23.916 8.625 -9.902 1.00 88.50 89 GLN A C 1
ATOM 700 O O . GLN A 1 89 ? 24.512 7.568 -9.689 1.00 88.50 89 GLN A O 1
ATOM 705 N N . ASP A 1 90 ? 22.858 9.003 -9.185 1.00 87.88 90 ASP A N 1
ATOM 706 C CA . ASP A 1 90 ? 22.328 8.198 -8.084 1.00 87.88 90 ASP A CA 1
ATOM 707 C C . ASP A 1 90 ? 21.655 6.916 -8.600 1.00 87.88 90 ASP A C 1
ATOM 709 O O . ASP A 1 90 ? 20.834 6.927 -9.522 1.00 87.88 90 ASP A O 1
ATOM 713 N N . ILE A 1 91 ? 22.026 5.780 -8.007 1.00 87.25 91 ILE A N 1
ATOM 714 C CA . ILE A 1 91 ? 21.511 4.449 -8.340 1.00 87.25 91 ILE A CA 1
ATOM 715 C C . ILE A 1 91 ? 21.146 3.681 -7.070 1.00 87.25 91 ILE A C 1
ATOM 717 O O . ILE A 1 91 ? 21.738 3.878 -6.010 1.00 87.25 91 ILE A O 1
ATOM 721 N N . ALA A 1 92 ? 20.189 2.757 -7.176 1.00 83.00 92 ALA A N 1
ATOM 722 C CA . ALA A 1 92 ? 19.861 1.847 -6.079 1.00 83.00 92 ALA A CA 1
ATOM 723 C C . ALA A 1 92 ? 21.105 1.052 -5.634 1.00 83.00 92 ALA A C 1
ATOM 725 O O . ALA A 1 92 ? 21.878 0.606 -6.481 1.00 83.00 92 ALA A O 1
ATOM 726 N N . LYS A 1 93 ? 21.280 0.815 -4.326 1.00 81.38 93 LYS A N 1
ATOM 727 C CA . LYS A 1 93 ? 22.441 0.094 -3.760 1.00 81.38 93 LYS A CA 1
ATOM 728 C C . LYS A 1 93 ? 22.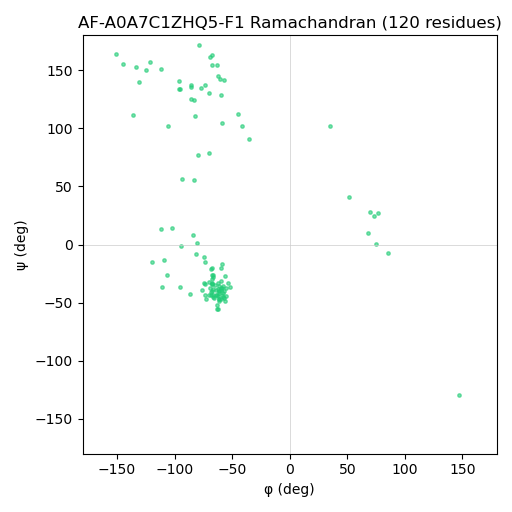645 -1.308 -4.346 1.00 81.38 93 LYS A C 1
ATOM 730 O O . LYS A 1 93 ? 23.775 -1.777 -4.386 1.00 81.38 93 LYS A O 1
ATOM 735 N N . SER A 1 94 ? 21.581 -1.953 -4.825 1.00 79.50 94 SER A N 1
ATOM 736 C CA . SER A 1 94 ? 21.643 -3.251 -5.511 1.00 79.50 94 SER A CA 1
ATOM 737 C C . SER A 1 94 ? 22.200 -3.180 -6.937 1.00 79.50 94 SER A C 1
ATOM 739 O O . SER A 1 94 ? 22.543 -4.210 -7.510 1.00 79.50 94 SER A O 1
ATOM 741 N N . LYS A 1 95 ? 22.289 -1.988 -7.540 1.00 80.25 95 LYS A N 1
ATOM 742 C CA . LYS A 1 95 ? 22.806 -1.798 -8.896 1.00 80.25 95 LYS A CA 1
ATOM 743 C C . LYS A 1 95 ? 24.291 -1.438 -8.859 1.00 80.25 95 LYS A C 1
ATOM 745 O O . LYS A 1 95 ? 24.733 -0.551 -8.127 1.00 80.25 95 LYS A O 1
ATOM 750 N N . GLN A 1 96 ? 25.064 -2.102 -9.716 1.00 84.69 96 GLN A N 1
ATOM 751 C CA . GLN A 1 96 ? 26.485 -1.806 -9.885 1.00 84.69 96 GLN A CA 1
ATOM 752 C C . GLN A 1 96 ? 26.706 -0.525 -10.704 1.00 84.69 96 GLN A C 1
ATOM 754 O O . GLN A 1 96 ? 27.575 0.265 -10.364 1.00 84.69 96 GLN A O 1
ATOM 759 N N . MET A 1 97 ? 25.908 -0.280 -11.744 1.00 90.56 97 MET A N 1
ATOM 760 C CA . MET A 1 97 ? 26.071 0.871 -12.640 1.00 90.56 97 MET A CA 1
ATOM 761 C C . MET A 1 97 ? 24.724 1.414 -13.118 1.00 90.56 97 MET A C 1
ATOM 763 O O . MET A 1 97 ? 23.729 0.682 -13.164 1.00 90.56 97 MET A O 1
ATOM 767 N N . CYS A 1 98 ? 24.692 2.695 -13.490 1.00 90.56 98 CYS A N 1
ATOM 768 C CA . CYS A 1 98 ? 23.517 3.312 -14.091 1.00 90.56 98 CYS A CA 1
ATOM 769 C C . CYS A 1 98 ? 23.274 2.755 -15.498 1.00 90.56 98 CYS A C 1
ATOM 771 O O . CYS A 1 98 ? 24.155 2.175 -16.141 1.00 90.56 98 CYS A O 1
ATOM 773 N N . GLU A 1 99 ? 22.058 2.940 -16.002 1.00 91.44 99 GLU A N 1
ATOM 774 C CA . GLU A 1 99 ? 21.690 2.419 -17.315 1.00 91.44 99 GLU A CA 1
ATOM 775 C C . GLU A 1 99 ? 22.522 3.034 -18.450 1.00 91.44 99 GLU A C 1
ATOM 777 O O . GLU A 1 99 ? 22.855 2.337 -19.410 1.00 91.44 99 GLU A O 1
ATOM 782 N N . LYS A 1 100 ? 22.912 4.307 -18.313 1.00 91.06 100 LYS A N 1
ATOM 783 C CA . LYS A 1 100 ? 23.765 5.007 -19.277 1.00 91.06 100 LYS A CA 1
ATOM 784 C C . LYS A 1 100 ? 25.148 4.355 -19.367 1.00 91.06 100 LYS A C 1
ATOM 786 O O . LYS A 1 100 ? 25.525 3.899 -20.444 1.00 91.06 100 LYS A O 1
ATOM 791 N N . CYS A 1 101 ? 25.854 4.216 -18.242 1.00 90.25 101 CYS A N 1
ATOM 792 C CA . CYS A 1 101 ? 27.152 3.532 -18.183 1.00 90.25 101 CYS A CA 1
ATOM 793 C C . CYS A 1 101 ? 27.054 2.079 -18.665 1.00 90.25 101 CYS A C 1
ATOM 795 O O . CYS A 1 101 ? 27.921 1.610 -19.398 1.00 90.25 101 CYS A O 1
ATOM 797 N N . ARG A 1 102 ? 25.953 1.384 -18.343 1.00 91.62 102 ARG A N 1
ATOM 798 C CA . ARG A 1 102 ? 25.696 0.024 -18.834 1.00 91.62 102 ARG A CA 1
ATOM 799 C C . ARG A 1 102 ? 25.599 -0.037 -20.359 1.00 91.62 102 ARG A C 1
ATOM 801 O O . ARG A 1 102 ? 26.108 -0.978 -20.962 1.00 91.62 102 ARG A O 1
ATOM 808 N N . LYS A 1 103 ? 24.930 0.930 -20.994 1.00 91.00 103 LYS A N 1
ATOM 809 C CA . LYS A 1 103 ? 24.811 0.998 -22.461 1.00 91.00 103 LYS A CA 1
ATOM 810 C C . LYS A 1 103 ? 26.158 1.302 -23.122 1.00 91.00 103 LYS A C 1
ATOM 812 O O . LYS A 1 103 ? 26.457 0.679 -24.135 1.00 91.00 103 LYS A O 1
ATOM 817 N N . ILE A 1 104 ? 26.960 2.192 -22.537 1.00 89.12 104 ILE A N 1
ATOM 818 C CA . ILE A 1 104 ? 28.301 2.538 -23.037 1.00 89.12 104 ILE A CA 1
ATOM 819 C C . ILE A 1 104 ? 29.216 1.308 -23.007 1.00 89.12 104 ILE A C 1
ATOM 821 O O . ILE A 1 104 ? 29.649 0.865 -24.069 1.00 89.12 104 ILE A O 1
ATOM 825 N N . ARG A 1 105 ? 29.370 0.654 -21.845 1.00 88.00 105 ARG A N 1
ATOM 826 C CA . ARG A 1 105 ? 30.208 -0.555 -21.719 1.00 88.00 105 ARG A CA 1
ATOM 827 C C . ARG A 1 105 ? 29.779 -1.685 -22.659 1.00 88.00 105 ARG A C 1
ATOM 829 O O . ARG A 1 105 ? 30.611 -2.405 -23.198 1.00 88.00 105 ARG A O 1
ATOM 836 N N . ARG A 1 106 ? 28.470 -1.846 -22.901 1.00 88.12 106 ARG A N 1
ATOM 837 C CA . ARG A 1 106 ? 27.958 -2.832 -23.873 1.00 88.12 106 ARG A CA 1
ATOM 838 C C . ARG A 1 106 ? 28.376 -2.525 -25.311 1.00 88.12 106 ARG A C 1
ATOM 840 O O . ARG A 1 106 ? 28.550 -3.463 -26.080 1.00 88.12 106 ARG A O 1
ATOM 847 N N . ARG A 1 107 ? 28.479 -1.249 -25.695 1.00 86.94 107 ARG A N 1
ATOM 848 C CA . ARG A 1 107 ? 28.950 -0.854 -27.032 1.00 86.94 107 ARG A CA 1
ATOM 849 C C . ARG A 1 107 ? 30.451 -1.080 -27.154 1.00 86.94 107 ARG A C 1
ATOM 851 O O . ARG A 1 107 ? 30.860 -1.725 -28.107 1.00 86.94 107 ARG A O 1
ATOM 858 N N . GLU A 1 108 ? 31.225 -0.654 -26.160 1.00 87.44 108 GLU A N 1
ATOM 859 C CA . GLU A 1 108 ? 32.681 -0.857 -26.118 1.00 87.44 108 GLU A CA 1
ATOM 860 C C . GLU A 1 108 ? 33.046 -2.339 -26.231 1.00 87.44 108 GLU A C 1
ATOM 862 O O . GLU A 1 108 ? 33.833 -2.706 -27.095 1.00 87.44 108 GLU A O 1
ATOM 867 N N . ALA A 1 109 ? 32.398 -3.209 -25.448 1.00 84.50 109 ALA A N 1
ATOM 868 C CA . ALA A 1 109 ? 32.624 -4.652 -25.522 1.00 84.50 109 ALA A CA 1
ATOM 869 C C . ALA A 1 109 ? 32.270 -5.247 -26.898 1.00 84.50 109 ALA A C 1
ATOM 871 O O . ALA A 1 109 ? 32.939 -6.166 -27.365 1.00 84.50 109 ALA A O 1
ATOM 872 N N . LYS A 1 110 ? 31.228 -4.730 -27.567 1.00 84.00 110 LYS A N 1
ATOM 873 C CA . LYS A 1 110 ? 30.869 -5.159 -28.928 1.00 84.00 110 LYS A CA 1
ATOM 874 C C . LYS A 1 110 ? 31.909 -4.722 -29.955 1.00 84.00 110 LYS A C 1
ATOM 876 O O . LYS A 1 110 ? 32.258 -5.531 -30.806 1.00 84.00 110 LYS A O 1
ATOM 881 N N . THR A 1 111 ? 32.397 -3.485 -29.871 1.00 76.50 111 THR A N 1
ATOM 882 C CA . THR A 1 111 ? 33.467 -2.984 -30.744 1.00 76.50 111 THR A CA 1
ATOM 883 C C . THR A 1 111 ? 34.740 -3.803 -30.547 1.00 76.50 111 THR A C 1
ATOM 885 O O . THR A 1 111 ? 35.248 -4.358 -31.512 1.00 76.50 111 THR A O 1
ATOM 888 N N . LEU A 1 112 ? 35.163 -4.022 -29.297 1.00 75.00 112 LEU A N 1
ATOM 889 C CA . LEU A 1 112 ? 36.345 -4.828 -28.971 1.00 75.00 112 LEU A CA 1
ATOM 890 C C . LEU A 1 112 ? 36.244 -6.268 -29.485 1.00 75.00 112 LEU A C 1
ATOM 892 O O . LEU A 1 112 ? 37.203 -6.795 -30.039 1.00 75.00 112 LEU A O 1
ATOM 896 N N . ASN A 1 113 ? 35.084 -6.911 -29.331 1.00 72.25 113 ASN A N 1
ATOM 897 C CA . ASN A 1 113 ? 34.876 -8.259 -29.859 1.00 72.25 113 ASN A CA 1
ATOM 898 C C . ASN A 1 113 ? 34.875 -8.288 -31.392 1.00 72.25 113 ASN A C 1
ATOM 900 O O . ASN A 1 113 ? 35.364 -9.258 -31.966 1.00 72.25 113 ASN A O 1
ATOM 904 N N . ARG A 1 114 ? 34.367 -7.238 -32.053 1.00 68.44 114 ARG A N 1
ATOM 905 C CA . ARG A 1 114 ? 34.428 -7.110 -33.515 1.00 68.44 114 ARG A CA 1
ATOM 906 C C . ARG A 1 114 ? 35.871 -6.965 -33.993 1.00 68.44 114 ARG A C 1
ATOM 908 O O . ARG A 1 114 ? 36.282 -7.669 -34.911 1.00 68.44 114 ARG A O 1
ATOM 915 N N . ASP A 1 115 ? 36.643 -6.111 -33.337 1.00 66.75 115 ASP A N 1
ATOM 916 C CA . ASP A 1 115 ? 38.041 -5.867 -33.694 1.00 66.75 115 ASP A CA 1
ATOM 917 C C . ASP A 1 115 ? 38.892 -7.119 -33.437 1.00 66.75 115 ASP A C 1
ATOM 919 O O . ASP A 1 115 ? 39.705 -7.506 -34.273 1.00 66.75 115 ASP A O 1
ATOM 923 N N . LYS A 1 116 ? 38.607 -7.846 -32.348 1.00 66.94 116 LYS A N 1
ATOM 924 C CA . LYS A 1 116 ? 39.219 -9.147 -32.063 1.00 66.94 116 LYS A CA 1
ATOM 925 C C . LYS A 1 116 ? 38.844 -10.205 -33.109 1.00 66.94 116 LYS A C 1
ATOM 927 O O . LYS A 1 116 ? 39.703 -10.976 -33.512 1.00 66.94 116 LYS A O 1
ATOM 932 N N . SER A 1 117 ? 37.604 -10.240 -33.602 1.00 62.72 117 SER A N 1
ATOM 933 C CA . SER A 1 117 ? 37.221 -11.172 -34.680 1.00 62.72 117 SER A CA 1
ATOM 934 C C . SER A 1 117 ? 37.885 -10.860 -36.031 1.00 62.72 117 SER A C 1
ATOM 936 O O . SER A 1 117 ? 38.167 -11.779 -36.794 1.00 62.72 117 SER A O 1
ATOM 938 N N . LEU A 1 118 ? 38.201 -9.589 -36.302 1.00 59.00 118 LEU A N 1
ATOM 939 C CA . LEU A 1 118 ? 38.944 -9.171 -37.497 1.00 59.00 118 LEU A CA 1
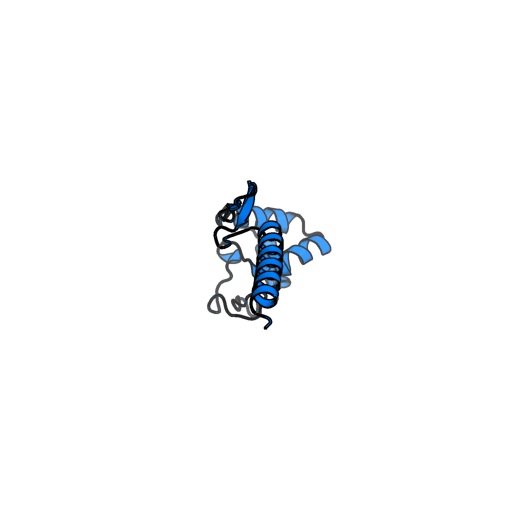ATOM 940 C C . LEU A 1 118 ? 40.437 -9.525 -37.405 1.00 59.00 118 LEU A C 1
ATOM 942 O O . LEU A 1 118 ? 41.028 -9.885 -38.414 1.00 59.00 118 LEU A O 1
ATOM 946 N N . SER A 1 119 ? 41.037 -9.501 -36.208 1.00 57.00 119 SER A N 1
ATOM 947 C CA . SER A 1 119 ? 42.450 -9.874 -36.017 1.00 57.00 119 SER A CA 1
ATOM 948 C C . SER A 1 119 ? 42.740 -11.382 -36.088 1.00 57.00 119 SER A C 1
ATOM 950 O O . SER A 1 119 ? 43.903 -11.767 -36.115 1.00 57.00 119 SER A O 1
ATOM 952 N N . TYR A 1 120 ? 41.707 -12.234 -36.084 1.00 56.50 120 TYR A N 1
ATOM 953 C CA . TYR A 1 120 ? 41.822 -13.700 -36.198 1.00 56.50 120 TYR A CA 1
ATOM 954 C C . TYR A 1 120 ? 41.268 -14.252 -37.526 1.00 56.50 120 TYR A C 1
ATOM 956 O O . TYR A 1 120 ? 41.046 -15.456 -37.639 1.00 56.50 120 TYR A O 1
ATOM 964 N N . SER A 1 121 ? 41.014 -13.395 -38.519 1.00 50.47 121 SER A N 1
ATOM 965 C CA . SER A 1 121 ? 40.652 -13.847 -39.869 1.00 50.47 121 SER A CA 1
ATOM 966 C C . SER A 1 121 ? 41.939 -14.186 -40.647 1.00 50.47 121 SER A C 1
ATOM 968 O O . SER A 1 121 ? 42.822 -13.328 -40.667 1.00 50.47 121 SER A O 1
ATOM 970 N N . PRO A 1 122 ? 42.0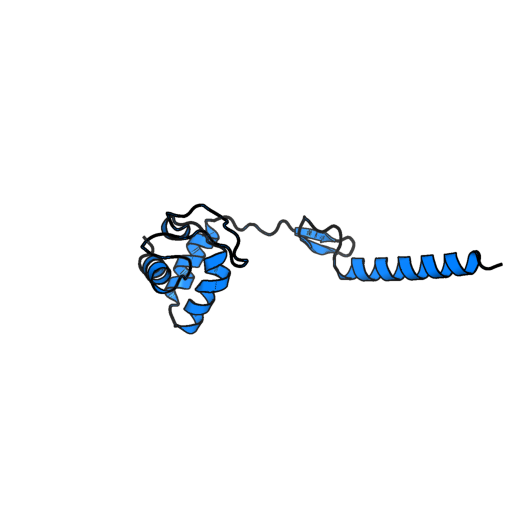90 -15.412 -41.194 1.00 56.28 122 PRO A N 1
ATOM 971 C CA . PRO A 1 122 ? 43.291 -15.839 -41.922 1.00 56.28 122 PRO A CA 1
ATOM 972 C C . PRO A 1 122 ? 43.516 -15.072 -43.228 1.00 56.28 122 PRO A C 1
ATOM 974 O O . PRO A 1 122 ? 42.515 -14.617 -43.831 1.00 56.28 122 PRO A O 1
#

pLDDT: mean 82.03, std 12.01, range [43.75, 93.88]